Protein AF-A0A1T5CTE5-F1 (afdb_monomer)

Structure (mmCIF, N/CA/C/O backbone):
data_AF-A0A1T5CTE5-F1
#
_entry.id   AF-A0A1T5CTE5-F1
#
loop_
_atom_site.group_PDB
_atom_site.id
_atom_site.type_symbol
_atom_site.label_atom_id
_atom_site.label_alt_id
_atom_site.label_comp_id
_atom_site.label_asym_id
_atom_site.label_entity_id
_atom_site.label_seq_id
_atom_site.pdbx_PDB_ins_code
_atom_site.Cartn_x
_atom_site.Cartn_y
_atom_site.Cartn_z
_atom_site.occupancy
_atom_site.B_iso_or_equiv
_atom_site.auth_seq_id
_atom_site.auth_comp_id
_atom_site.auth_asym_id
_atom_site.auth_atom_id
_atom_site.pdbx_PDB_model_num
ATOM 1 N N . MET A 1 1 ? -15.735 17.735 14.824 1.00 40.84 1 MET A N 1
ATOM 2 C CA . MET A 1 1 ? -16.370 17.287 13.566 1.00 40.84 1 MET A CA 1
ATOM 3 C C . MET A 1 1 ? -15.987 15.832 13.358 1.00 40.84 1 MET A C 1
ATOM 5 O O . MET A 1 1 ? -14.85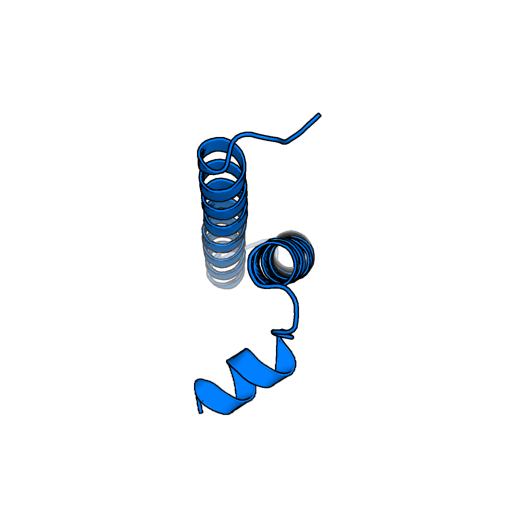6 15.569 12.979 1.00 40.84 1 MET A O 1
ATOM 9 N N . SER A 1 2 ? -16.863 14.893 13.716 1.00 49.84 2 SER A N 1
ATOM 10 C CA . SER A 1 2 ? -16.583 13.462 13.552 1.00 49.84 2 SER A CA 1
ATOM 11 C C . SER A 1 2 ? -16.827 13.072 12.099 1.00 49.84 2 SER A C 1
ATOM 13 O O . SER A 1 2 ? -17.970 13.071 11.651 1.00 49.84 2 SER A O 1
ATOM 15 N N . GLU A 1 3 ? -15.760 12.778 11.355 1.00 56.19 3 GLU A N 1
ATOM 16 C CA . GLU A 1 3 ? -15.870 12.088 10.066 1.00 56.19 3 GLU A CA 1
ATOM 17 C C . GLU A 1 3 ? -16.701 10.814 10.245 1.00 56.19 3 GLU A C 1
ATOM 19 O O . GLU A 1 3 ? -16.423 9.990 11.120 1.00 56.19 3 GLU A O 1
ATOM 24 N N . VAL A 1 4 ? -17.733 10.670 9.415 1.00 66.62 4 VAL A N 1
ATOM 25 C CA . VAL A 1 4 ? -18.616 9.503 9.404 1.00 66.62 4 VAL A CA 1
ATOM 26 C C . VAL A 1 4 ? -17.771 8.249 9.117 1.00 66.62 4 VAL A C 1
ATOM 28 O O . VAL A 1 4 ? -17.003 8.269 8.154 1.00 66.62 4 VAL A O 1
ATOM 31 N N . PRO A 1 5 ? -17.911 7.142 9.873 1.00 62.97 5 PRO A N 1
ATOM 32 C CA . PRO A 1 5 ? -17.093 5.930 9.715 1.00 62.97 5 PRO A CA 1
ATOM 33 C C . PRO A 1 5 ? -16.991 5.401 8.274 1.00 62.97 5 PRO A C 1
ATOM 35 O O . PRO A 1 5 ? -15.934 4.933 7.857 1.00 62.97 5 PRO A O 1
ATOM 38 N N . ALA A 1 6 ? -18.057 5.554 7.479 1.00 68.25 6 ALA A N 1
ATOM 39 C CA . ALA A 1 6 ? -18.084 5.191 6.062 1.00 68.25 6 ALA A CA 1
ATOM 40 C C . ALA A 1 6 ? -17.017 5.920 5.218 1.00 68.25 6 ALA A C 1
ATOM 42 O O . ALA A 1 6 ? -16.436 5.322 4.316 1.00 68.25 6 ALA A O 1
ATOM 43 N N . HIS A 1 7 ? -16.702 7.182 5.530 1.00 77.75 7 HIS A N 1
ATOM 44 C CA . HIS A 1 7 ? -15.678 7.948 4.807 1.00 77.75 7 HIS A CA 1
ATOM 45 C C . HIS A 1 7 ? -14.266 7.416 5.077 1.00 77.75 7 HIS A C 1
ATOM 47 O O . HIS A 1 7 ? -13.432 7.389 4.174 1.00 77.75 7 HIS A O 1
ATOM 53 N N . ARG A 1 8 ? -14.008 6.927 6.295 1.00 77.12 8 ARG A N 1
ATOM 54 C CA . ARG A 1 8 ? -12.710 6.347 6.671 1.00 77.12 8 ARG A CA 1
ATOM 55 C C . ARG A 1 8 ? -12.453 5.030 5.941 1.00 77.12 8 ARG A C 1
ATOM 57 O O . ARG A 1 8 ? -11.365 4.836 5.408 1.00 77.12 8 ARG A O 1
ATOM 64 N N . GLY A 1 9 ? -13.473 4.173 5.852 1.00 78.94 9 GLY A N 1
ATOM 65 C CA . GLY A 1 9 ? -13.403 2.921 5.092 1.00 78.94 9 GLY A CA 1
ATOM 66 C C . GLY A 1 9 ? -13.158 3.149 3.597 1.00 78.94 9 GLY A C 1
ATOM 67 O O . GLY A 1 9 ? -12.276 2.520 3.018 1.00 78.94 9 GLY A O 1
ATOM 68 N N . LEU A 1 10 ? -13.866 4.107 2.988 1.00 85.12 10 LEU A N 1
ATOM 69 C CA . LEU A 1 10 ? -13.651 4.490 1.585 1.00 85.12 10 LEU A CA 1
ATOM 70 C C . LEU A 1 10 ? -12.244 5.052 1.344 1.00 85.12 10 LEU A C 1
ATOM 72 O O . LEU A 1 10 ? -11.613 4.737 0.335 1.00 85.12 10 LEU A O 1
ATOM 76 N N . ARG A 1 11 ? -11.725 5.845 2.287 1.00 88.62 11 ARG A N 1
ATOM 77 C CA . ARG A 1 11 ? -10.363 6.381 2.217 1.00 88.62 11 ARG A CA 1
ATOM 78 C C . ARG A 1 11 ? -9.314 5.272 2.280 1.00 88.62 11 ARG A C 1
ATOM 80 O O . ARG A 1 11 ? -8.398 5.281 1.465 1.00 88.62 11 ARG A O 1
ATOM 87 N N . LEU A 1 12 ? -9.460 4.308 3.191 1.00 90.25 12 LEU A N 1
ATOM 88 C CA . LEU A 1 12 ? -8.550 3.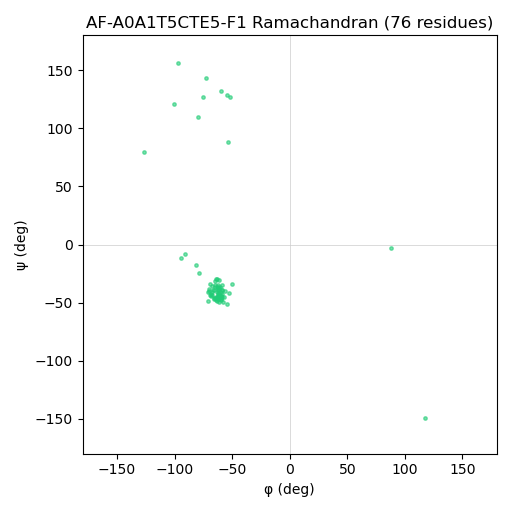162 3.265 1.00 90.25 12 LEU A CA 1
ATOM 89 C C . LEU A 1 12 ? -8.609 2.315 1.986 1.00 90.25 12 LEU A C 1
ATOM 91 O O . LEU A 1 12 ? -7.563 2.003 1.426 1.00 90.25 12 LEU A O 1
ATOM 95 N N . ALA A 1 13 ? -9.805 2.002 1.480 1.00 91.44 13 ALA A N 1
ATOM 96 C CA . ALA A 1 13 ? -9.971 1.239 0.240 1.00 91.44 13 ALA A CA 1
ATOM 97 C C . ALA A 1 13 ? -9.312 1.927 -0.971 1.00 91.44 13 ALA A C 1
ATOM 99 O O . ALA A 1 13 ? -8.668 1.271 -1.792 1.00 91.44 13 ALA A O 1
ATOM 100 N N . SER A 1 14 ? -9.419 3.255 -1.052 1.00 92.12 14 SER A N 1
ATOM 101 C CA . SER A 1 14 ? -8.738 4.054 -2.075 1.00 92.12 14 SER A CA 1
ATOM 102 C C . SER A 1 14 ? -7.212 3.943 -1.961 1.00 92.12 14 SER A C 1
ATOM 104 O O . SER A 1 14 ? -6.543 3.638 -2.946 1.00 92.12 14 SER A O 1
ATOM 106 N N . VAL A 1 15 ? -6.657 4.078 -0.751 1.00 92.81 15 VAL A N 1
ATOM 107 C CA . VAL A 1 15 ? -5.209 3.925 -0.516 1.00 92.81 15 VAL A CA 1
ATOM 108 C C . VAL A 1 15 ? -4.724 2.517 -0.877 1.00 92.81 15 VAL A C 1
ATOM 110 O O . VAL A 1 15 ? -3.686 2.377 -1.520 1.00 92.81 15 VAL A O 1
ATOM 113 N N . LEU A 1 16 ? -5.479 1.474 -0.522 1.00 93.75 16 LEU A N 1
ATOM 114 C CA . LEU A 1 16 ? -5.147 0.092 -0.887 1.00 93.75 16 LEU A CA 1
ATOM 115 C C . LEU A 1 16 ? -5.160 -0.124 -2.408 1.00 93.75 16 LEU A C 1
ATOM 117 O O . LEU A 1 16 ? -4.300 -0.828 -2.931 1.00 93.75 16 LEU A O 1
ATOM 121 N N . SER A 1 17 ? -6.081 0.524 -3.123 1.00 94.25 17 SER A N 1
ATOM 122 C CA . SER A 1 17 ? -6.134 0.466 -4.591 1.00 94.25 17 SER A CA 1
ATOM 123 C C . SER A 1 17 ? -4.905 1.125 -5.231 1.00 94.25 17 SER A C 1
ATOM 125 O O . SER A 1 17 ? -4.357 0.591 -6.191 1.00 94.25 17 SER A O 1
ATOM 127 N N . VAL A 1 18 ? -4.423 2.243 -4.671 1.00 92.69 18 VAL A N 1
ATOM 128 C CA . VAL A 1 18 ? -3.181 2.901 -5.123 1.00 92.69 18 VAL A CA 1
ATOM 129 C C . VAL A 1 18 ? -1.964 1.994 -4.929 1.00 92.69 18 VAL A C 1
ATOM 131 O O . VAL A 1 18 ? -1.119 1.923 -5.816 1.00 92.69 18 VAL A O 1
ATOM 134 N N . ILE A 1 19 ? -1.879 1.276 -3.803 1.00 92.81 19 ILE A N 1
ATOM 135 C CA . ILE A 1 19 ? -0.793 0.310 -3.561 1.00 92.81 19 ILE A CA 1
ATOM 136 C C . ILE A 1 19 ? -0.822 -0.793 -4.620 1.00 92.81 19 ILE A C 1
ATOM 138 O O . ILE A 1 19 ? 0.208 -1.067 -5.228 1.00 92.81 19 ILE A O 1
ATOM 142 N N . ALA A 1 20 ? -1.993 -1.387 -4.865 1.00 93.81 20 ALA A N 1
ATOM 143 C CA . ALA A 1 20 ? -2.136 -2.461 -5.844 1.00 93.81 20 ALA A CA 1
ATOM 144 C C . ALA A 1 20 ? -1.712 -2.015 -7.253 1.00 93.81 20 ALA A C 1
ATOM 146 O O . ALA A 1 20 ? -0.979 -2.742 -7.923 1.00 93.81 20 ALA A O 1
ATOM 147 N N . GLN A 1 21 ? -2.109 -0.806 -7.666 1.00 92.56 21 GLN A N 1
ATOM 148 C CA . GLN A 1 21 ? -1.701 -0.246 -8.955 1.00 92.56 21 GLN A CA 1
ATOM 149 C C . GLN A 1 21 ? -0.189 -0.008 -9.015 1.00 92.56 21 GLN A C 1
ATOM 151 O O . GLN A 1 21 ? 0.452 -0.403 -9.980 1.00 92.56 21 GLN A O 1
ATOM 156 N N . ALA A 1 22 ? 0.400 0.584 -7.975 1.00 87.81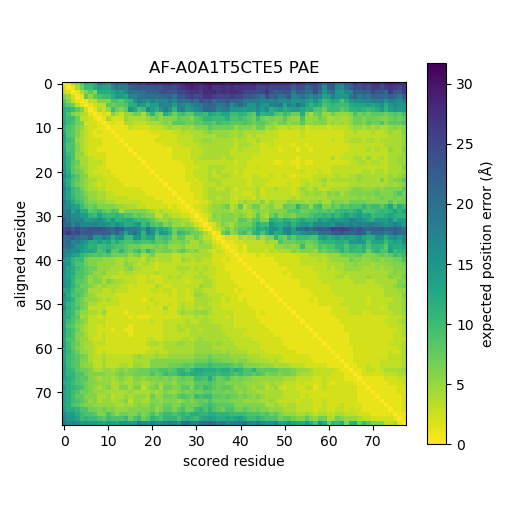 22 ALA A N 1
ATOM 157 C CA . ALA A 1 22 ? 1.837 0.837 -7.936 1.00 87.81 22 ALA A CA 1
ATOM 158 C C . ALA A 1 22 ? 2.658 -0.467 -7.991 1.00 87.81 22 ALA A C 1
ATOM 160 O O . ALA A 1 22 ? 3.678 -0.536 -8.670 1.00 87.81 22 ALA A O 1
ATOM 161 N N . GLU A 1 23 ? 2.204 -1.527 -7.322 1.00 89.25 23 GLU A N 1
ATOM 162 C CA . GLU A 1 23 ? 2.845 -2.845 -7.393 1.00 89.25 23 G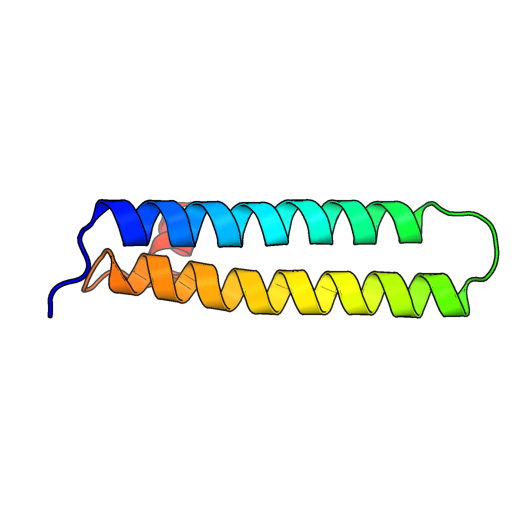LU A CA 1
ATOM 163 C C . GLU A 1 23 ? 2.705 -3.496 -8.778 1.00 89.25 23 GLU A C 1
ATOM 165 O O . GLU A 1 23 ? 3.612 -4.192 -9.239 1.00 89.25 23 GLU A O 1
ATOM 170 N N . GLU A 1 24 ? 1.575 -3.297 -9.457 1.00 91.19 24 GLU A N 1
ATOM 171 C CA . GLU A 1 24 ? 1.396 -3.729 -10.844 1.00 91.19 24 GLU A CA 1
ATOM 172 C C . GLU A 1 24 ? 2.320 -2.969 -11.800 1.00 91.19 24 GLU A C 1
ATOM 174 O O . GLU A 1 24 ? 3.010 -3.604 -12.599 1.00 91.19 24 GLU A O 1
ATOM 179 N N . ASP A 1 25 ? 2.403 -1.647 -11.658 1.00 86.19 25 ASP A N 1
ATOM 180 C CA . ASP A 1 25 ? 3.264 -0.788 -12.470 1.00 86.19 25 ASP A CA 1
ATOM 181 C C . ASP A 1 25 ? 4.743 -1.167 -12.304 1.00 86.19 25 ASP A C 1
ATOM 183 O O . ASP A 1 25 ? 5.455 -1.329 -13.296 1.00 86.19 25 ASP A O 1
ATOM 187 N N . ALA A 1 26 ? 5.206 -1.386 -11.067 1.00 83.62 26 ALA A N 1
ATOM 188 C CA . ALA A 1 26 ? 6.575 -1.827 -10.794 1.00 83.62 26 ALA A CA 1
ATOM 189 C C . ALA A 1 26 ? 6.897 -3.152 -11.508 1.00 83.62 26 ALA A C 1
ATOM 191 O O . ALA A 1 26 ? 7.870 -3.236 -12.261 1.00 83.62 26 ALA A O 1
ATOM 192 N N . ARG A 1 27 ? 6.021 -4.161 -11.365 1.00 85.38 27 ARG A N 1
ATOM 193 C CA . ARG A 1 27 ? 6.165 -5.453 -12.061 1.00 85.38 27 ARG A CA 1
ATOM 194 C C . ARG A 1 27 ? 6.151 -5.299 -13.577 1.00 85.38 27 ARG A C 1
ATOM 196 O O . ARG A 1 27 ? 6.856 -6.027 -14.271 1.00 85.38 27 ARG A O 1
ATOM 203 N N . HIS A 1 28 ? 5.343 -4.383 -14.102 1.00 86.50 28 HIS A N 1
ATOM 204 C CA . HIS A 1 28 ? 5.297 -4.117 -15.531 1.00 86.50 28 HIS A CA 1
ATOM 205 C C . HIS A 1 28 ? 6.636 -3.567 -16.036 1.00 86.50 28 HIS A C 1
ATOM 207 O O . HIS A 1 28 ? 7.178 -4.088 -17.013 1.00 86.50 28 HIS A O 1
ATOM 213 N N . TYR A 1 29 ? 7.204 -2.568 -15.353 1.00 81.25 29 TYR A N 1
ATOM 214 C CA . TYR A 1 29 ? 8.486 -1.975 -15.739 1.00 81.25 29 TYR A CA 1
ATOM 215 C C . TYR A 1 29 ? 9.660 -2.955 -15.640 1.00 81.25 29 TYR A C 1
ATOM 217 O O . TYR A 1 29 ? 10.530 -2.928 -16.513 1.00 81.25 29 TYR A O 1
ATOM 225 N N . ASP A 1 30 ? 9.649 -3.865 -14.664 1.00 78.50 30 ASP A N 1
ATOM 226 C CA . ASP A 1 30 ? 10.666 -4.920 -14.534 1.00 78.50 30 ASP A CA 1
ATOM 227 C C . ASP A 1 30 ? 10.676 -5.902 -15.717 1.00 78.50 30 ASP A C 1
ATOM 229 O O . ASP A 1 30 ? 11.718 -6.461 -16.070 1.00 78.50 30 ASP A O 1
ATOM 233 N N . LEU A 1 31 ? 9.518 -6.119 -16.344 1.00 79.94 31 LEU A N 1
ATOM 234 C CA . LEU A 1 31 ? 9.344 -7.090 -17.427 1.00 79.94 31 LEU A CA 1
ATOM 235 C C . LEU A 1 31 ? 9.481 -6.471 -18.827 1.00 79.94 31 LEU A C 1
ATOM 237 O O . LEU A 1 31 ? 9.563 -7.209 -19.814 1.00 79.94 31 LEU A O 1
ATOM 241 N N . LEU A 1 32 ? 9.504 -5.138 -18.946 1.00 80.38 32 LEU A N 1
ATOM 242 C CA . LEU A 1 32 ? 9.536 -4.462 -20.241 1.00 80.38 32 LEU A CA 1
ATOM 243 C C . LEU A 1 32 ? 10.923 -4.537 -20.911 1.00 80.38 32 LEU A C 1
ATOM 245 O O . LEU A 1 32 ? 11.922 -4.078 -20.344 1.00 80.38 32 LEU A O 1
ATOM 249 N N . PRO A 1 33 ? 11.005 -5.006 -22.172 1.00 75.19 33 PRO A N 1
ATOM 250 C CA . PRO A 1 33 ? 12.228 -4.915 -22.954 1.00 75.19 33 PRO A CA 1
ATOM 251 C C . PRO A 1 33 ? 12.477 -3.466 -23.397 1.00 75.19 33 PRO A C 1
ATOM 253 O O . PRO A 1 33 ? 11.550 -2.744 -23.762 1.00 75.19 33 PRO A O 1
ATOM 256 N N . GLY A 1 34 ? 13.740 -3.040 -23.421 1.00 75.81 34 GLY A N 1
ATOM 257 C CA . GLY A 1 34 ? 14.125 -1.702 -23.877 1.00 75.81 34 GLY A CA 1
ATOM 258 C C . GLY A 1 34 ? 14.781 -0.861 -22.787 1.00 75.81 34 GLY A C 1
ATOM 259 O O . GLY A 1 34 ? 15.516 -1.394 -21.964 1.00 75.81 34 GLY A O 1
ATOM 260 N N . ASN A 1 35 ? 14.587 0.458 -22.855 1.00 73.81 35 ASN A N 1
ATOM 261 C CA . ASN A 1 35 ? 15.343 1.503 -22.154 1.00 73.81 35 ASN A CA 1
ATOM 262 C C . ASN A 1 35 ? 15.423 1.296 -20.625 1.00 73.81 35 ASN A C 1
ATOM 264 O O . ASN A 1 35 ? 14.604 1.821 -19.869 1.00 73.81 35 ASN A O 1
ATOM 268 N N . ARG A 1 36 ? 16.446 0.541 -20.199 1.00 77.31 36 ARG A N 1
ATOM 269 C CA . ARG A 1 36 ? 16.657 0.087 -18.818 1.00 77.31 36 ARG A CA 1
ATOM 270 C C . ARG A 1 36 ? 16.636 1.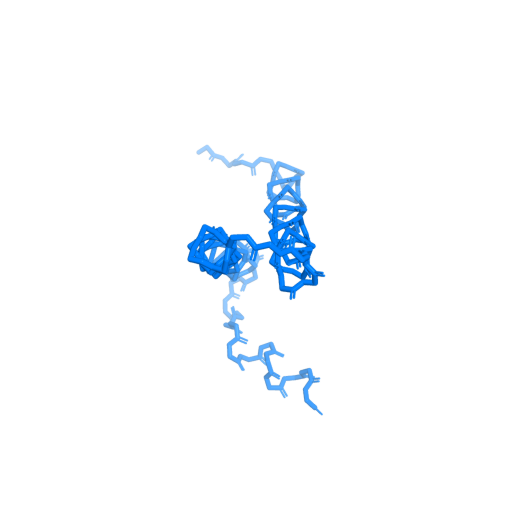221 -17.806 1.00 77.31 36 ARG A C 1
ATOM 272 O O . ARG A 1 36 ? 16.023 1.057 -16.761 1.00 77.31 36 ARG A O 1
ATOM 279 N N . ASP A 1 37 ? 17.248 2.356 -18.125 1.00 83.81 37 ASP A N 1
ATOM 280 C CA . ASP A 1 37 ? 17.350 3.471 -17.183 1.00 83.81 37 ASP A CA 1
ATOM 281 C C . ASP A 1 37 ? 15.974 4.092 -16.914 1.00 83.81 37 ASP A C 1
ATOM 283 O O . ASP A 1 37 ? 15.591 4.284 -15.763 1.00 83.81 37 ASP A O 1
ATOM 287 N N . ARG A 1 38 ? 15.163 4.295 -17.963 1.00 78.75 38 ARG A N 1
ATOM 288 C CA . ARG A 1 38 ? 13.784 4.785 -17.798 1.00 78.75 38 ARG A CA 1
ATOM 289 C C . ARG A 1 38 ? 12.893 3.794 -17.056 1.00 78.75 38 ARG A C 1
ATOM 291 O O . ARG A 1 38 ? 12.031 4.216 -16.292 1.00 78.75 38 ARG A O 1
ATOM 298 N N . HIS A 1 39 ? 13.069 2.495 -17.287 1.00 83.69 39 HIS A N 1
ATOM 299 C CA . HIS A 1 39 ? 12.285 1.474 -16.589 1.00 83.69 39 HIS A CA 1
ATOM 300 C C . HIS A 1 39 ? 12.684 1.386 -15.114 1.00 83.69 39 HIS A C 1
ATOM 302 O O . HIS A 1 39 ? 11.808 1.315 -14.259 1.00 83.69 39 HIS A O 1
ATOM 308 N N . ALA A 1 40 ? 13.979 1.484 -14.805 1.00 85.06 40 ALA A N 1
ATOM 309 C CA . ALA A 1 40 ? 14.472 1.509 -13.432 1.00 85.06 40 ALA A CA 1
ATOM 310 C C . ALA A 1 40 ? 13.954 2.731 -12.658 1.00 85.06 40 ALA A C 1
ATOM 312 O O . ALA A 1 40 ? 13.504 2.594 -11.522 1.00 85.06 40 ALA A O 1
AT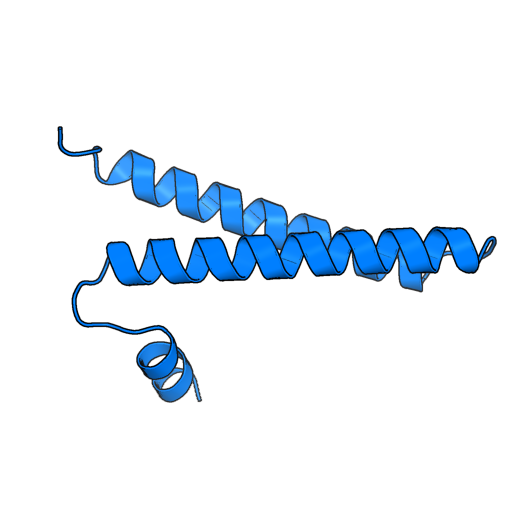OM 313 N N . GLU A 1 41 ? 13.956 3.919 -13.270 1.00 87.44 41 GLU A N 1
ATOM 314 C CA . GLU A 1 41 ? 13.377 5.125 -12.663 1.00 87.44 41 GLU A CA 1
ATOM 315 C C . GLU A 1 41 ? 11.868 4.979 -12.410 1.00 87.44 41 GLU A C 1
ATOM 317 O O . GLU A 1 41 ? 11.377 5.367 -11.346 1.00 87.44 41 GLU A O 1
ATOM 322 N N . ALA A 1 42 ? 11.135 4.399 -13.365 1.00 84.44 42 ALA A N 1
ATOM 323 C CA . ALA A 1 42 ? 9.694 4.198 -13.260 1.00 84.44 42 ALA A CA 1
ATOM 324 C C . ALA A 1 42 ? 9.326 3.152 -12.194 1.00 84.44 42 ALA A C 1
ATOM 326 O O . ALA A 1 42 ? 8.456 3.415 -11.362 1.00 84.44 42 ALA A O 1
ATOM 327 N N . ALA A 1 43 ? 10.044 2.026 -12.144 1.00 84.06 43 ALA A N 1
ATOM 328 C CA . ALA A 1 43 ? 9.908 1.020 -11.093 1.00 84.06 43 ALA A CA 1
ATOM 329 C C . ALA A 1 43 ? 10.207 1.620 -9.710 1.00 84.06 43 ALA A C 1
ATOM 331 O O . ALA A 1 43 ? 9.400 1.507 -8.790 1.00 84.06 43 ALA A O 1
ATOM 332 N N . GLN A 1 44 ? 11.301 2.380 -9.581 1.00 89.44 44 GLN A N 1
ATOM 333 C CA . GLN A 1 44 ? 11.650 3.037 -8.322 1.00 89.44 44 GLN A CA 1
ATOM 334 C C . GLN A 1 44 ? 10.586 4.056 -7.882 1.00 89.44 44 GLN A C 1
ATOM 336 O O . GLN A 1 44 ? 10.320 4.224 -6.689 1.00 89.44 44 GLN A O 1
ATOM 341 N N . GLN A 1 45 ? 9.977 4.769 -8.831 1.00 91.75 45 GLN A N 1
ATOM 342 C CA . GLN A 1 45 ? 8.892 5.694 -8.530 1.00 91.75 45 GLN A CA 1
ATOM 343 C C . GLN A 1 45 ? 7.631 4.960 -8.058 1.00 91.75 45 GLN A C 1
ATOM 345 O O . GLN A 1 45 ? 6.994 5.415 -7.102 1.00 91.75 45 GLN A O 1
ATOM 350 N N . ALA A 1 46 ? 7.296 3.837 -8.691 1.00 84.69 46 ALA A N 1
ATOM 351 C CA . ALA A 1 46 ? 6.184 2.986 -8.296 1.00 84.69 46 ALA A CA 1
ATOM 352 C C . ALA A 1 46 ? 6.399 2.413 -6.881 1.00 84.69 46 ALA A C 1
ATOM 354 O O . ALA A 1 46 ? 5.529 2.562 -6.020 1.00 84.69 46 ALA A O 1
ATOM 355 N N . ASP A 1 47 ? 7.601 1.922 -6.572 1.00 88.62 47 ASP A N 1
ATOM 356 C CA . ASP A 1 47 ? 7.960 1.447 -5.229 1.00 88.62 47 ASP A CA 1
ATOM 357 C C . ASP A 1 47 ? 7.819 2.537 -4.158 1.00 88.62 47 ASP A C 1
ATOM 359 O O . ASP A 1 47 ? 7.227 2.313 -3.095 1.00 88.62 47 ASP A O 1
ATOM 363 N N . ARG A 1 48 ? 8.307 3.755 -4.435 1.00 92.81 48 ARG A N 1
ATOM 364 C CA . ARG A 1 48 ? 8.148 4.900 -3.519 1.00 92.81 48 ARG A CA 1
ATOM 365 C C . ARG A 1 48 ? 6.679 5.247 -3.282 1.00 92.81 48 ARG A C 1
ATOM 367 O O . ARG A 1 48 ? 6.307 5.625 -2.165 1.00 92.81 48 ARG A O 1
ATOM 374 N N . CYS A 1 49 ? 5.850 5.141 -4.320 1.00 91.62 49 CYS A N 1
ATOM 375 C CA . CYS A 1 49 ? 4.414 5.374 -4.222 1.00 91.62 49 CYS A CA 1
ATOM 376 C C . CYS A 1 49 ? 3.743 4.316 -3.337 1.00 91.62 49 CYS A C 1
ATOM 378 O O . CYS A 1 49 ? 2.991 4.670 -2.420 1.00 91.62 49 CYS A O 1
ATOM 380 N N . ALA A 1 50 ? 4.073 3.040 -3.555 1.00 89.69 50 ALA A N 1
ATOM 381 C CA . ALA A 1 50 ? 3.576 1.931 -2.754 1.00 89.69 50 ALA A CA 1
ATOM 382 C C . ALA A 1 50 ? 3.973 2.091 -1.280 1.00 89.69 50 ALA A C 1
ATOM 384 O O . ALA A 1 50 ? 3.105 2.027 -0.413 1.00 89.69 50 ALA A O 1
ATOM 385 N N . GLU A 1 51 ? 5.238 2.391 -0.970 1.00 94.50 51 GLU A N 1
ATOM 386 C CA . GLU A 1 51 ? 5.690 2.519 0.424 1.00 94.50 51 GLU A CA 1
ATOM 387 C C . GLU A 1 51 ? 5.059 3.715 1.153 1.00 94.50 51 GLU A C 1
ATOM 389 O O . GLU A 1 51 ? 4.643 3.612 2.314 1.00 94.50 51 GLU A O 1
ATOM 394 N N 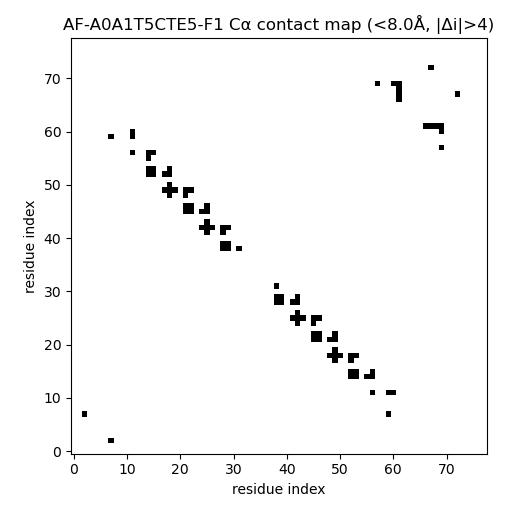. THR A 1 52 ? 4.912 4.843 0.453 1.00 93.94 52 THR A N 1
ATOM 395 C CA . THR A 1 52 ? 4.218 6.023 0.990 1.00 93.94 52 THR A CA 1
ATOM 396 C C . THR A 1 52 ? 2.757 5.696 1.301 1.00 93.94 52 THR A C 1
ATOM 398 O O . THR A 1 52 ? 2.243 6.033 2.372 1.00 93.94 52 THR A O 1
ATOM 401 N N . SER A 1 53 ? 2.094 4.986 0.389 1.00 91.00 53 SER A N 1
ATOM 402 C CA . SER A 1 53 ? 0.694 4.590 0.533 1.00 91.00 53 SER A CA 1
ATOM 403 C C . SER A 1 53 ? 0.510 3.521 1.614 1.00 91.00 53 SER A C 1
ATOM 405 O O . SER A 1 53 ? -0.427 3.623 2.403 1.00 91.00 53 SER A O 1
ATOM 407 N N . ARG A 1 54 ? 1.434 2.557 1.750 1.00 94.62 54 ARG A N 1
ATOM 408 C CA . ARG A 1 54 ? 1.458 1.592 2.866 1.00 94.62 54 ARG A CA 1
ATOM 409 C C . ARG A 1 54 ? 1.585 2.309 4.202 1.00 94.62 54 ARG A C 1
ATOM 411 O O . ARG A 1 54 ? 0.813 2.033 5.113 1.00 94.62 54 ARG A O 1
ATOM 418 N N . SER A 1 55 ? 2.495 3.276 4.312 1.00 95.06 55 SER A N 1
ATOM 419 C CA . SER A 1 55 ? 2.642 4.087 5.528 1.00 95.06 55 SER A CA 1
ATOM 420 C C . SER A 1 55 ? 1.354 4.837 5.889 1.00 95.06 55 SER A C 1
ATOM 422 O O . SER A 1 55 ? 0.984 4.902 7.062 1.00 95.06 55 SER A O 1
ATOM 424 N N . LEU A 1 56 ? 0.633 5.361 4.893 1.00 93.75 56 LEU A N 1
ATOM 425 C CA . LEU A 1 56 ? -0.675 5.982 5.102 1.00 93.75 56 LEU A CA 1
ATOM 426 C C . LEU A 1 56 ? -1.745 4.958 5.514 1.00 93.75 56 LEU A C 1
ATOM 428 O O . LEU A 1 56 ? -2.495 5.220 6.451 1.00 93.75 56 LEU A O 1
ATOM 432 N N . ALA A 1 57 ? -1.806 3.798 4.858 1.00 92.75 57 ALA A N 1
ATOM 433 C CA . ALA A 1 57 ? -2.745 2.729 5.193 1.00 92.75 57 ALA A CA 1
ATOM 434 C C . ALA A 1 57 ? -2.550 2.236 6.633 1.00 92.75 57 ALA A C 1
ATOM 436 O O . ALA A 1 57 ? -3.528 2.122 7.368 1.00 92.75 57 ALA A O 1
ATOM 437 N N . ARG A 1 58 ? -1.294 2.031 7.061 1.00 94.19 58 ARG A N 1
ATOM 438 C CA . ARG A 1 58 ? -0.942 1.660 8.443 1.00 94.19 58 ARG A CA 1
ATOM 439 C C . ARG A 1 58 ? -1.522 2.658 9.444 1.00 94.19 58 ARG A C 1
ATOM 441 O O . ARG A 1 58 ? -2.251 2.253 10.341 1.00 94.19 58 ARG A O 1
ATOM 448 N N . ARG A 1 59 ? -1.291 3.959 9.233 1.00 92.06 59 ARG A N 1
ATOM 449 C CA . ARG A 1 59 ? -1.838 5.020 10.098 1.00 92.06 59 ARG A CA 1
ATOM 450 C C . ARG A 1 59 ? -3.363 5.015 10.132 1.00 92.06 59 ARG A C 1
ATOM 452 O O . ARG A 1 59 ? -3.942 5.095 11.202 1.00 92.06 59 ARG A O 1
ATOM 459 N N . LEU A 1 60 ? -4.018 4.873 8.977 1.00 91.50 60 LEU A N 1
ATOM 460 C CA . LEU A 1 60 ? -5.483 4.817 8.907 1.00 91.50 60 LEU A CA 1
ATOM 461 C C . LEU A 1 60 ? -6.059 3.616 9.673 1.00 91.50 60 LEU A C 1
ATOM 463 O O . LEU A 1 60 ? -7.141 3.726 10.247 1.00 91.50 60 LEU A O 1
ATOM 467 N N . ILE A 1 61 ? -5.355 2.482 9.675 1.00 90.62 61 ILE A N 1
ATOM 468 C CA . ILE A 1 61 ? -5.736 1.289 10.438 1.00 90.62 61 ILE A CA 1
ATOM 469 C C . ILE A 1 61 ? -5.534 1.532 11.938 1.00 90.62 61 ILE A C 1
ATOM 471 O O . ILE A 1 61 ? -6.459 1.304 12.712 1.00 90.62 61 ILE A O 1
ATOM 475 N N . GLU A 1 62 ? -4.375 2.041 12.355 1.00 92.62 62 GLU A N 1
ATOM 476 C CA . GLU A 1 62 ? -4.101 2.361 13.766 1.00 92.62 62 GLU A CA 1
ATOM 477 C C . GLU A 1 62 ? -5.089 3.407 14.320 1.00 92.62 62 GLU A C 1
ATOM 479 O O . GLU A 1 62 ? -5.622 3.239 15.417 1.00 92.62 62 GLU A O 1
ATOM 484 N N . ASP A 1 63 ? -5.432 4.433 13.533 1.00 90.25 63 ASP A N 1
ATOM 485 C CA . ASP A 1 63 ? -6.438 5.445 13.888 1.00 90.25 63 ASP A CA 1
ATOM 486 C C . ASP A 1 63 ? -7.852 4.848 14.034 1.00 90.25 63 ASP A C 1
ATOM 488 O O . ASP A 1 63 ? -8.684 5.361 14.792 1.00 90.25 63 ASP A O 1
ATOM 492 N N . ALA A 1 64 ? -8.159 3.778 13.293 1.00 88.56 64 ALA A N 1
ATOM 493 C CA . ALA A 1 64 ? -9.440 3.081 13.373 1.00 88.56 64 ALA A CA 1
ATOM 494 C C . ALA A 1 64 ? -9.534 2.147 14.591 1.00 88.56 64 ALA A C 1
ATOM 496 O O . ALA A 1 64 ? -10.642 1.896 15.072 1.00 88.56 64 ALA A O 1
ATOM 497 N N . PHE A 1 65 ? -8.397 1.676 15.112 1.00 88.19 65 PHE A N 1
ATOM 498 C CA . PHE A 1 65 ? -8.316 0.750 16.243 1.00 88.19 65 PHE A CA 1
ATOM 499 C C . PHE A 1 65 ? -7.392 1.294 17.348 1.00 88.19 65 PHE A C 1
ATOM 501 O O . PHE A 1 65 ? -6.251 0.847 17.481 1.00 88.19 65 PHE A O 1
ATOM 508 N N . PRO A 1 66 ? -7.876 2.226 18.193 1.00 88.38 66 PRO A N 1
ATOM 509 C CA . PRO A 1 66 ? -7.072 2.788 19.272 1.00 88.38 66 PRO A CA 1
ATOM 510 C C . PRO A 1 66 ? -6.491 1.703 20.188 1.00 88.38 66 PRO A C 1
ATOM 512 O O . PRO A 1 66 ? -7.217 0.849 20.695 1.00 88.38 66 PRO A O 1
ATOM 515 N N . GLY A 1 67 ? -5.177 1.753 20.417 1.00 91.38 67 GLY A N 1
ATOM 516 C CA . GLY A 1 67 ? -4.456 0.763 21.227 1.00 91.38 67 GLY A CA 1
ATOM 517 C C . GLY A 1 67 ? -3.962 -0.463 2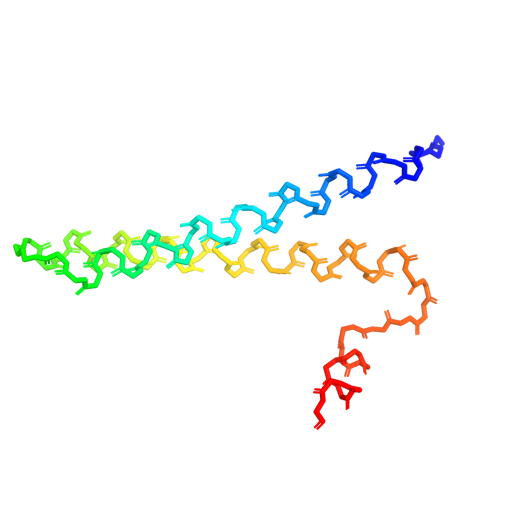0.452 1.00 91.38 67 GLY A C 1
ATOM 518 O O . GLY A 1 67 ? -3.262 -1.290 21.034 1.00 91.38 67 GLY A O 1
ATOM 519 N N . VAL A 1 68 ? -4.267 -0.567 19.155 1.00 92.19 68 VAL A N 1
ATOM 520 C CA . VAL A 1 68 ? -3.668 -1.548 18.244 1.00 92.19 68 VAL A CA 1
ATOM 521 C C . VAL A 1 68 ? -2.591 -0.850 17.419 1.00 92.19 68 VAL A C 1
ATOM 523 O O . VAL A 1 68 ? -2.880 0.102 16.702 1.00 92.19 68 VAL A O 1
ATOM 526 N N . SER A 1 69 ? -1.348 -1.326 17.510 1.00 94.38 69 SER A N 1
ATOM 527 C CA . SER A 1 69 ? -0.268 -0.885 16.623 1.00 94.38 69 SER A CA 1
ATOM 528 C C . SER A 1 69 ? -0.071 -1.853 15.464 1.00 94.38 69 SER A C 1
ATOM 530 O O . SER A 1 69 ? -0.362 -3.049 15.568 1.00 94.38 69 SER A O 1
ATOM 532 N N . TRP A 1 70 ? 0.499 -1.360 14.371 1.00 91.69 70 TRP A N 1
ATOM 533 C CA . TRP A 1 70 ? 0.849 -2.178 13.219 1.00 91.69 70 TRP A CA 1
ATOM 534 C C . TRP A 1 70 ? 1.775 -3.340 13.600 1.00 91.69 70 TRP A C 1
ATOM 536 O O . TRP A 1 70 ? 1.547 -4.467 13.180 1.00 91.69 70 TRP A O 1
ATOM 546 N N . ALA A 1 71 ? 2.742 -3.110 14.492 1.00 93.00 71 ALA A N 1
ATOM 547 C CA . ALA A 1 71 ? 3.630 -4.162 14.989 1.00 93.00 71 ALA A CA 1
ATOM 548 C C . ALA A 1 71 ? 2.879 -5.283 15.738 1.00 93.00 71 ALA A C 1
ATOM 550 O O . ALA A 1 71 ? 3.307 -6.437 15.724 1.00 93.00 71 ALA A O 1
ATOM 551 N N . MET A 1 72 ? 1.760 -4.973 16.404 1.00 95.00 72 MET A N 1
ATOM 552 C CA . MET A 1 72 ? 0.905 -5.996 17.018 1.00 95.00 72 MET A CA 1
ATOM 553 C C . MET A 1 72 ? 0.170 -6.814 15.955 1.00 95.00 72 MET A C 1
ATOM 555 O O . MET A 1 72 ? 0.089 -8.033 16.087 1.00 95.00 72 MET A O 1
ATOM 559 N N . ILE A 1 73 ? -0.327 -6.152 14.907 1.00 91.06 73 ILE A N 1
ATOM 560 C CA . ILE A 1 73 ? -1.002 -6.800 13.776 1.00 91.06 73 ILE A CA 1
ATOM 561 C C . ILE A 1 73 ? -0.028 -7.723 13.036 1.00 91.06 73 ILE A C 1
ATOM 563 O O . ILE A 1 73 ? -0.351 -8.887 12.821 1.00 91.06 73 ILE A O 1
ATOM 567 N N . GLU A 1 74 ? 1.177 -7.244 12.713 1.00 92.50 74 GLU A N 1
ATOM 568 C CA . GLU A 1 74 ? 2.218 -8.040 12.047 1.00 92.50 74 GLU A CA 1
ATOM 569 C C . GLU A 1 74 ? 2.566 -9.296 12.844 1.00 92.50 74 GLU A C 1
ATOM 571 O O . GLU A 1 74 ? 2.621 -10.384 12.284 1.00 92.50 74 GLU A O 1
ATOM 576 N N . ARG A 1 75 ? 2.733 -9.175 14.165 1.00 93.81 75 ARG A N 1
ATOM 577 C CA . ARG A 1 75 ? 3.010 -10.327 15.033 1.00 93.81 75 ARG A CA 1
ATOM 578 C C . ARG A 1 75 ? 1.872 -11.341 15.091 1.00 93.81 75 ARG A C 1
ATOM 580 O O . ARG A 1 75 ? 2.147 -12.508 15.327 1.00 93.81 75 ARG A O 1
ATOM 587 N N . ALA A 1 76 ? 0.624 -10.898 14.955 1.00 91.62 76 ALA A N 1
ATOM 588 C CA . ALA A 1 76 ? -0.545 -11.773 14.985 1.00 91.62 76 ALA A CA 1
ATOM 589 C C . ALA A 1 76 ? -0.815 -12.464 13.637 1.00 91.62 76 ALA A C 1
ATOM 591 O O . ALA A 1 76 ? -1.571 -13.431 13.596 1.00 91.62 76 ALA A O 1
ATOM 592 N N . ALA A 1 77 ? -0.239 -11.950 12.548 1.00 86.69 77 ALA A N 1
ATOM 593 C CA . ALA A 1 77 ? -0.388 -12.486 11.197 1.00 86.69 77 ALA A CA 1
ATOM 594 C C . ALA A 1 77 ? 0.688 -13.525 10.816 1.00 86.69 77 ALA A C 1
ATOM 596 O O . ALA A 1 77 ? 0.585 -14.123 9.744 1.00 86.69 77 ALA A O 1
ATOM 597 N N . LEU A 1 78 ? 1.709 -13.707 11.665 1.00 76.69 78 LEU A N 1
ATOM 598 C CA . LEU A 1 78 ? 2.763 -14.726 11.557 1.00 76.69 78 LEU A CA 1
ATOM 599 C C . LEU A 1 78 ? 2.335 -16.036 12.228 1.00 76.69 78 LEU A C 1
ATOM 601 O O . LEU A 1 78 ? 2.684 -17.100 11.672 1.00 76.69 78 LEU A O 1
#

Organism: NCBI:txid439228

Foldseek 3Di:
DDDDVVVLVVVLVVLVVLLVVLVVQLVVLVPDPDDVVVSVVRNVVSVVSNVVSVVVSQVSVCVVPPPDHPVNVVVVVD

Secondary structure (DSSP, 8-state):
----HHHHHHHHHHHHHHHHHHHHHHHHHHH--S-HHHHHHHHHHHHHHHHHHHHHHHHHHHHHSTT--HHHHHHH--

Solvent-accessible surface area (backbon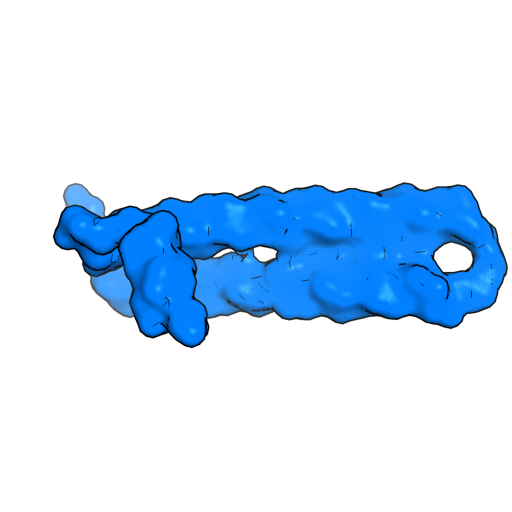e atoms only — not comparable to full-atom values): 4350 Å² total; per-residue (Å²): 133,83,78,56,70,70,59,55,53,54,51,45,54,50,38,53,50,52,26,56,49,21,55,49,50,23,56,49,35,75,69,56,88,69,69,58,68,64,29,51,54,49,23,53,51,20,51,53,50,23,52,55,32,47,55,49,45,50,49,56,50,30,72,74,37,84,96,49,50,64,72,58,52,57,64,72,74,109

Mean predicted aligned error: 6.22 Å

Radius of gyration: 16.03 Å; Cα contacts (8 Å, |Δi|>4): 50; chains: 1; bounding box: 36×32×45 Å

Nearest PDB structures (foldseek):
  8pn9-assembly1_H  TM=8.143E-01  e=2.817E+00  Homo sapiens
  8vaa-assembly1_Q  TM=8.681E-01  e=3.191E+00  Legionella pneumophila
  3qwe-assembly1_A-2  TM=8.106E-01  e=2.647E+00  Homo sapiens
  4jlr-assembly2_C  TM=7.340E-01  e=2.817E+00  unclassified

pLDDT: mean 85.75, std 10.24, range [40.84, 95.06]

Sequence (78 aa):
MSEVPAHRGLRLASVLSVIAQAEEDARHYDLLPGNRDRHAEAAQQADRCAETSRSLARRLIEDAFPGVSWAMIERAAL